Protein AF-A0A3C0GD04-F1 (afdb_monomer)

Solvent-accessible surface area (backbone atoms only — not comparable to full-atom values): 7543 Å² total; per-residue (Å²): 123,81,50,86,87,65,76,61,101,63,99,80,42,63,44,80,76,51,74,46,82,52,101,48,35,42,37,39,34,35,33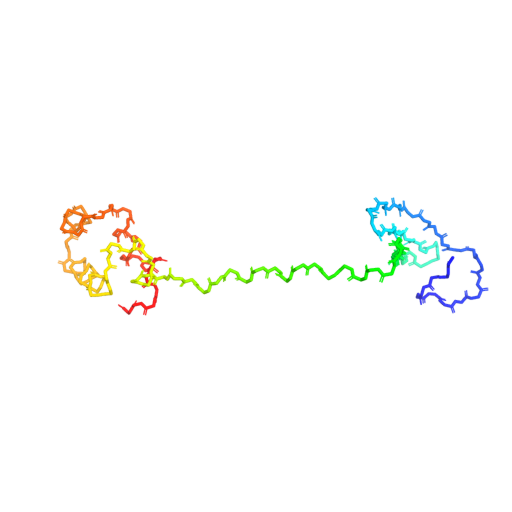,24,73,80,79,64,51,71,53,72,53,75,46,69,57,74,84,72,85,68,82,78,70,73,76,74,76,77,70,79,69,78,81,57,54,60,64,63,22,95,83,48,89,57,46,71,68,52,54,47,48,53,44,50,44,43,74,74,63,53,53,55,70,55,52,19,64,75,71,74,45,55,48,66,56,48,50,31,50,65,69,51,74,41,67,71,91,57,126

Mean predicted aligned error: 15.8 Å

Sequence (119 aa):
MNCPKCYAQSKTGTKVMSTHQGDYVTRRYYRCLKCNHHWRSTEVLDDAGVHWNPPPKRKHGGFNTGEKHPNAILFDSNVIQIRREWAEGKAQRELSKIYGVSEGCIHDIVKRKTWKHIA

Foldseek 3Di:
DDDPVVPDDDPDFKDFPDWDDDPFWIKTWIAGNPPRDIDIDIDGNCPDPPPDDPPPPPPPPPPCFAPSPPPHLDHLVLLVVLLVVVVVPDDLVVSCVVSVHDSVVSVCSNVCVGPVVRD

Nearest PDB structures (foldseek):
  7ujl-assembly1_A  TM=7.001E-01  e=3.192E-01  Lambdavirus lambda
  3ept-assembly1_A  TM=8.891E-01  e=1.369E+00  Lentzea aerocolonigenes
  5e4w-assembly1_D  TM=5.385E-01  e=1.455E+00  Arabidopsis thaliana
  5nct-assembly1_A  TM=6.429E-01  e=5.528E+00  Tannerella forsythia
  2zuc-assembly1_B  TM=4.704E-01  e=4.896E+00  Saccharolobus solfataricus

Structure (mmCIF, N/CA/C/O backbone):
data_AF-A0A3C0GD04-F1
#
_entry.id   AF-A0A3C0GD04-F1
#
loop_
_atom_site.group_PDB
_atom_site.id
_atom_site.type_symbol
_atom_site.label_atom_id
_atom_site.label_alt_id
_atom_site.label_comp_id
_atom_site.label_asym_id
_atom_site.label_entity_id
_atom_site.label_seq_id
_atom_site.pdbx_PDB_ins_code
_atom_site.Cartn_x
_atom_site.Cartn_y
_atom_site.Cartn_z
_atom_site.occupancy
_atom_site.B_iso_or_equiv
_atom_site.auth_seq_id
_atom_site.auth_comp_id
_atom_site.auth_asym_id
_atom_site.auth_atom_id
_atom_site.pdbx_PDB_model_num
ATOM 1 N N . MET A 1 1 ? 28.635 5.655 -33.612 1.00 72.06 1 MET A N 1
ATOM 2 C CA . MET A 1 1 ? 27.177 5.512 -33.842 1.00 72.06 1 MET A CA 1
ATOM 3 C C . MET A 1 1 ? 26.590 6.820 -34.340 1.00 72.06 1 MET A C 1
ATOM 5 O O . MET A 1 1 ? 27.029 7.875 -33.889 1.00 72.06 1 MET A O 1
ATOM 9 N N . ASN A 1 2 ? 25.588 6.743 -35.217 1.00 80.69 2 ASN A N 1
ATOM 10 C CA . ASN A 1 2 ? 24.850 7.908 -35.705 1.00 80.69 2 ASN A CA 1
ATOM 11 C C . ASN A 1 2 ? 23.754 8.307 -34.712 1.00 80.69 2 ASN A C 1
ATOM 13 O O . ASN A 1 2 ? 23.179 7.455 -34.038 1.00 80.69 2 ASN A O 1
ATOM 17 N N . CYS A 1 3 ? 23.465 9.604 -34.632 1.00 83.62 3 CYS A N 1
ATOM 18 C CA . CYS A 1 3 ? 22.333 10.094 -33.857 1.00 83.62 3 CYS A CA 1
ATOM 19 C C . CYS A 1 3 ? 21.019 9.681 -34.550 1.00 83.62 3 CYS A C 1
ATOM 21 O O . CYS A 1 3 ? 20.828 10.051 -35.713 1.00 83.62 3 CYS A O 1
ATOM 23 N N . PRO A 1 4 ? 20.093 8.991 -33.859 1.00 83.88 4 PRO A N 1
ATOM 24 C CA . PRO A 1 4 ? 18.836 8.529 -34.453 1.00 83.88 4 PRO A CA 1
ATOM 25 C C . PRO A 1 4 ? 17.920 9.680 -34.887 1.00 83.88 4 PRO A C 1
ATOM 27 O O . PRO A 1 4 ? 17.150 9.526 -35.825 1.00 83.88 4 PRO A O 1
ATOM 30 N N . LYS A 1 5 ? 18.031 10.855 -34.251 1.00 82.38 5 LYS A N 1
ATOM 31 C CA . LYS A 1 5 ? 17.264 12.050 -34.637 1.00 82.38 5 LYS A CA 1
ATOM 32 C C . LYS A 1 5 ? 17.841 12.798 -35.829 1.00 82.38 5 LYS A C 1
ATOM 34 O O . LYS A 1 5 ? 17.093 13.403 -36.583 1.00 82.38 5 LYS A O 1
ATOM 39 N N . CYS A 1 6 ? 19.164 12.825 -35.965 1.00 76.38 6 CYS A N 1
ATOM 40 C CA . CYS A 1 6 ? 19.789 13.600 -37.031 1.00 76.38 6 CYS A CA 1
ATOM 41 C C . CYS A 1 6 ? 19.973 12.815 -38.320 1.00 76.38 6 CYS A C 1
ATOM 43 O O . CYS A 1 6 ? 20.300 13.488 -39.281 1.00 76.38 6 CYS A O 1
ATOM 45 N N . TYR A 1 7 ? 19.830 11.476 -38.307 1.00 69.56 7 TYR A N 1
ATOM 46 C CA . TYR A 1 7 ? 19.976 10.499 -39.408 1.00 69.56 7 TYR A CA 1
ATOM 47 C C . TYR A 1 7 ? 20.560 11.048 -40.727 1.00 69.56 7 TYR A C 1
ATOM 49 O O . TYR A 1 7 ? 19.985 10.920 -41.799 1.00 69.56 7 TYR A O 1
ATOM 57 N N . ALA A 1 8 ? 21.710 11.711 -40.667 1.00 55.31 8 ALA A N 1
ATOM 58 C CA . ALA A 1 8 ? 22.265 12.422 -41.807 1.00 55.31 8 ALA A CA 1
ATOM 59 C C . ALA A 1 8 ? 23.775 12.293 -41.727 1.00 55.31 8 ALA A C 1
ATOM 61 O O . ALA A 1 8 ? 24.422 13.004 -40.964 1.00 55.31 8 ALA A O 1
ATOM 62 N N . GLN A 1 9 ? 24.272 11.290 -42.451 1.00 58.66 9 GLN A N 1
ATOM 63 C CA . GLN A 1 9 ? 25.456 11.268 -43.323 1.00 58.66 9 GLN A CA 1
ATOM 64 C C . GLN A 1 9 ? 26.790 11.917 -42.890 1.00 58.66 9 GLN A C 1
ATOM 66 O O . GLN A 1 9 ? 27.738 11.851 -43.664 1.00 58.66 9 GLN A O 1
ATOM 71 N N . SER A 1 10 ? 26.964 12.455 -41.682 1.00 51.75 10 SER A N 1
ATOM 72 C CA . SER A 1 10 ? 28.268 12.928 -41.206 1.00 51.75 10 SER A CA 1
ATOM 73 C C . SER A 1 10 ? 28.760 12.095 -40.021 1.00 51.75 10 SER A C 1
ATOM 75 O O . SER A 1 10 ? 28.142 12.013 -38.960 1.00 51.75 10 SER A O 1
ATOM 77 N N . LYS A 1 11 ? 29.904 11.437 -40.230 1.00 54.78 11 LYS A N 1
ATOM 78 C CA . LYS A 1 11 ? 30.561 10.466 -39.335 1.00 54.78 11 LYS A CA 1
ATOM 79 C C . LYS A 1 11 ? 30.978 11.008 -37.949 1.00 54.78 11 LYS A C 1
ATOM 81 O O . LYS A 1 11 ? 31.611 10.277 -37.195 1.00 54.78 11 LYS A O 1
ATOM 86 N N . THR A 1 12 ? 30.682 12.251 -37.577 1.00 62.66 12 THR A N 1
ATOM 87 C CA . THR A 1 12 ? 31.502 12.984 -36.591 1.00 62.66 12 THR A CA 1
ATOM 88 C C . THR A 1 12 ? 30.690 13.832 -35.609 1.00 62.66 12 THR A C 1
ATOM 90 O O . THR A 1 12 ? 30.898 15.033 -35.482 1.00 62.66 12 THR A O 1
ATOM 93 N N . GLY A 1 13 ? 29.747 13.228 -34.878 1.00 73.25 13 GLY A N 1
ATOM 94 C CA . GLY A 1 13 ? 28.922 14.016 -33.954 1.00 73.25 13 GLY A CA 1
ATOM 95 C C . GLY A 1 13 ? 28.328 13.290 -32.757 1.00 73.25 13 GLY A C 1
ATOM 96 O O . GLY A 1 13 ? 27.299 13.739 -32.260 1.00 73.25 13 GLY A O 1
ATOM 97 N N . THR A 1 14 ? 28.917 12.191 -32.290 1.00 83.50 14 THR A N 1
ATOM 98 C CA . THR A 1 14 ? 28.407 11.451 -31.125 1.00 83.50 14 THR A CA 1
ATOM 99 C C . THR A 1 14 ? 29.489 11.331 -30.063 1.00 83.50 14 THR A C 1
ATOM 101 O O . THR A 1 14 ? 30.549 10.772 -30.332 1.00 83.50 14 THR A O 1
ATOM 104 N N . LYS A 1 15 ? 29.201 11.806 -28.850 1.00 88.44 15 LYS A N 1
ATOM 105 C CA . LYS A 1 15 ? 30.058 11.650 -27.670 1.00 88.44 15 LYS A CA 1
ATOM 106 C C . LYS A 1 15 ? 29.451 10.617 -26.723 1.00 88.44 15 LYS A C 1
ATOM 108 O O . LYS A 1 15 ? 28.257 10.683 -26.435 1.00 88.44 15 LYS A O 1
ATOM 113 N N .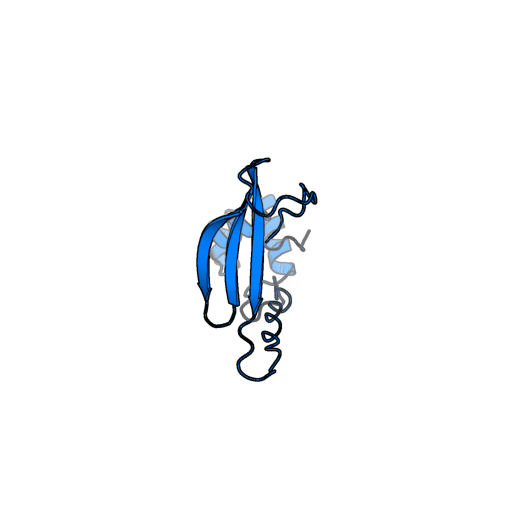 VAL A 1 16 ? 30.266 9.685 -26.229 1.00 91.12 16 VAL A N 1
ATOM 114 C CA . VAL A 1 16 ? 29.896 8.829 -25.090 1.00 91.12 16 VAL A CA 1
ATOM 115 C C . VAL A 1 16 ? 29.992 9.674 -23.823 1.00 91.12 16 VAL A C 1
ATOM 117 O O . VAL A 1 16 ? 31.018 10.302 -23.576 1.00 91.12 16 VAL A O 1
ATOM 120 N N . MET A 1 17 ? 28.910 9.728 -23.054 1.00 91.69 17 MET A N 1
ATOM 121 C CA . MET A 1 17 ? 28.811 10.505 -21.817 1.00 91.69 17 MET A CA 1
ATOM 122 C C . MET A 1 17 ? 29.187 9.664 -20.601 1.00 91.69 17 MET A C 1
ATOM 124 O O . MET A 1 17 ? 29.966 10.106 -19.765 1.00 91.69 17 MET A O 1
ATOM 128 N N . SER A 1 18 ? 28.646 8.450 -20.517 1.00 92.31 18 SER A N 1
ATOM 129 C CA . SER A 1 18 ? 28.961 7.491 -19.464 1.00 92.31 18 SER A CA 1
ATOM 130 C C . SER A 1 18 ? 28.774 6.066 -19.969 1.00 92.31 18 SER A C 1
ATOM 132 O O . SER A 1 18 ? 27.956 5.796 -20.858 1.00 92.31 18 SER A O 1
ATOM 134 N N . THR A 1 19 ? 29.532 5.151 -19.375 1.00 91.69 19 THR A N 1
ATOM 135 C CA . THR A 1 19 ? 29.406 3.712 -19.593 1.00 91.69 19 THR A CA 1
ATOM 136 C C . THR A 1 19 ? 29.111 3.068 -18.254 1.00 91.69 19 THR A C 1
ATOM 138 O O . THR A 1 19 ? 29.861 3.247 -17.302 1.00 91.69 19 THR A O 1
ATOM 141 N N . HIS A 1 20 ? 28.003 2.344 -18.179 1.00 90.31 20 HIS A N 1
ATOM 142 C CA . HIS A 1 20 ? 27.626 1.567 -17.012 1.00 90.31 20 HIS A CA 1
ATOM 143 C C . HIS A 1 20 ? 27.871 0.103 -17.354 1.00 90.31 20 HIS A C 1
ATOM 145 O O . HIS A 1 20 ? 27.168 -0.457 -18.199 1.00 90.31 20 HIS A O 1
ATOM 151 N N . GLN A 1 21 ? 28.876 -0.483 -16.713 1.00 82.31 21 GLN A N 1
ATOM 152 C CA . GLN A 1 21 ? 29.099 -1.921 -16.722 1.00 82.31 21 GLN A CA 1
ATOM 153 C C . GLN A 1 21 ? 28.244 -2.518 -15.605 1.00 82.31 21 GLN A C 1
ATOM 155 O O . GLN A 1 21 ? 28.412 -2.165 -14.441 1.00 82.31 21 GLN A O 1
ATOM 160 N N . GLY A 1 22 ? 27.263 -3.333 -15.974 1.00 74.88 22 GLY A N 1
ATOM 161 C CA . GLY A 1 22 ? 26.566 -4.217 -15.048 1.00 74.88 22 GLY A CA 1
ATOM 162 C C . GLY A 1 22 ? 26.844 -5.664 -15.424 1.00 74.88 22 GLY A C 1
ATOM 163 O O . GLY A 1 22 ? 27.335 -5.926 -16.519 1.00 74.88 22 GLY A O 1
ATOM 164 N N . ASP A 1 23 ? 26.467 -6.580 -14.541 1.00 66.88 23 ASP A N 1
ATOM 165 C CA . ASP A 1 23 ? 26.814 -8.005 -14.625 1.00 66.88 23 ASP A CA 1
ATOM 166 C C . ASP A 1 23 ? 26.462 -8.672 -15.972 1.00 66.88 23 ASP A C 1
ATOM 168 O O . ASP A 1 23 ? 27.164 -9.574 -16.403 1.00 66.88 23 ASP A O 1
ATOM 172 N N . TYR A 1 24 ? 25.418 -8.200 -16.669 1.00 72.69 24 TYR A N 1
ATOM 173 C CA . TYR A 1 24 ? 24.924 -8.802 -17.926 1.00 72.69 24 TYR A CA 1
ATOM 174 C C . TYR A 1 24 ? 24.636 -7.784 -19.030 1.00 72.69 24 TYR A C 1
ATOM 176 O O . TYR A 1 24 ? 24.175 -8.124 -20.117 1.00 72.69 24 TYR A O 1
ATOM 184 N N . VAL A 1 25 ? 24.823 -6.497 -18.741 1.00 82.25 25 VAL A N 1
ATOM 185 C CA . VAL A 1 25 ? 24.499 -5.426 -19.682 1.00 82.25 25 VAL A CA 1
ATOM 186 C C . VAL A 1 25 ? 25.502 -4.302 -19.562 1.00 82.25 25 VAL A C 1
ATOM 188 O O . VAL A 1 25 ? 25.669 -3.694 -18.504 1.00 82.25 25 VAL A O 1
ATOM 191 N N . THR A 1 26 ? 26.098 -3.949 -20.692 1.00 85.56 26 THR A N 1
ATOM 192 C CA . THR A 1 26 ? 26.819 -2.693 -20.829 1.00 85.56 26 THR A CA 1
ATOM 193 C C . THR A 1 26 ? 25.875 -1.663 -21.425 1.00 85.56 26 THR A C 1
ATOM 195 O O . THR A 1 26 ? 25.441 -1.759 -22.575 1.00 85.56 26 THR A O 1
ATOM 198 N N . ARG A 1 27 ? 25.539 -0.644 -20.633 1.00 91.50 27 ARG A N 1
ATOM 199 C CA . ARG A 1 27 ? 24.764 0.505 -21.112 1.00 91.50 27 ARG A CA 1
ATOM 200 C C . ARG A 1 27 ? 25.711 1.650 -21.405 1.00 91.50 27 ARG A C 1
ATOM 202 O O . ARG A 1 27 ? 26.429 2.101 -20.515 1.00 91.50 27 ARG A O 1
ATOM 209 N N . ARG A 1 28 ? 25.685 2.154 -22.634 1.00 92.62 28 ARG A N 1
ATOM 210 C CA . ARG A 1 28 ? 26.442 3.349 -23.022 1.00 92.62 28 ARG A CA 1
ATOM 211 C C . ARG A 1 28 ? 25.468 4.471 -23.302 1.00 92.62 28 ARG A C 1
ATOM 213 O O . ARG A 1 28 ? 24.549 4.308 -24.102 1.00 92.62 28 ARG A O 1
ATOM 220 N N . TYR A 1 29 ? 25.660 5.594 -22.628 1.00 92.88 29 TYR A N 1
ATOM 221 C CA . TYR A 1 29 ? 24.860 6.795 -22.814 1.00 92.88 29 TYR A CA 1
ATOM 222 C C . TYR A 1 29 ? 25.587 7.724 -23.776 1.00 92.88 29 TYR A C 1
ATOM 224 O O . TYR A 1 29 ? 26.763 8.037 -23.592 1.00 92.88 29 TYR A O 1
ATOM 232 N N . TYR A 1 30 ? 24.885 8.168 -24.806 1.00 91.56 30 TYR A N 1
ATOM 233 C CA . TYR A 1 30 ? 25.414 8.978 -25.889 1.00 91.56 30 TYR A CA 1
ATOM 234 C C . TYR A 1 30 ? 24.732 10.334 -25.924 1.00 91.56 30 TYR A C 1
ATOM 236 O O . TYR A 1 30 ? 23.557 10.469 -25.581 1.00 91.56 30 TYR A O 1
ATOM 244 N N . ARG A 1 31 ? 25.471 11.327 -26.409 1.00 91.25 31 ARG A N 1
ATOM 245 C CA . ARG A 1 31 ? 24.987 12.673 -26.688 1.00 91.25 31 ARG A CA 1
ATOM 246 C C . ARG A 1 31 ? 25.401 13.081 -28.094 1.00 91.25 31 ARG A C 1
ATOM 248 O O . ARG A 1 31 ? 26.561 12.930 -28.482 1.00 91.25 31 ARG A O 1
ATOM 255 N N . CYS A 1 32 ? 24.463 13.633 -28.853 1.00 89.56 32 CYS A N 1
ATOM 256 C CA . CYS A 1 32 ? 24.745 14.192 -30.168 1.00 89.56 32 CYS A CA 1
ATOM 257 C C . CYS A 1 32 ? 25.364 15.581 -30.002 1.00 89.56 32 CYS A C 1
ATOM 259 O O . CYS A 1 32 ? 24.772 16.445 -29.363 1.00 89.56 32 CYS A O 1
ATOM 261 N N . LEU A 1 33 ? 26.512 15.823 -30.625 1.00 86.06 33 LEU A N 1
ATOM 262 C CA . LEU A 1 33 ? 27.184 17.122 -30.633 1.00 86.06 33 LEU A CA 1
ATOM 263 C C . LEU A 1 33 ? 26.495 18.145 -31.551 1.00 86.06 33 LEU A C 1
ATOM 265 O O . LEU A 1 33 ? 26.723 19.336 -31.396 1.00 86.06 33 LEU A O 1
ATOM 269 N N . LYS A 1 34 ? 25.624 17.699 -32.470 1.00 85.75 34 LYS A N 1
ATOM 270 C CA . LYS A 1 34 ? 24.856 18.577 -33.371 1.00 85.75 34 LYS A CA 1
ATOM 271 C C . LYS A 1 34 ? 23.527 19.040 -32.766 1.00 85.75 34 LYS A C 1
ATOM 273 O O . LYS A 1 34 ? 23.255 20.229 -32.726 1.00 85.75 34 LYS A O 1
ATOM 278 N N . CYS A 1 35 ? 22.681 18.105 -32.326 1.00 87.81 35 CYS A N 1
ATOM 279 C CA . CYS A 1 35 ? 21.323 18.411 -31.841 1.00 87.81 35 CYS A CA 1
ATOM 280 C C . CYS A 1 35 ? 21.138 18.230 -30.333 1.00 87.81 35 CYS A C 1
ATOM 282 O O . CYS A 1 35 ? 20.018 18.313 -29.839 1.00 87.81 35 CYS A O 1
ATOM 284 N N . ASN A 1 36 ? 22.204 17.905 -29.601 1.00 86.94 36 ASN A N 1
ATOM 285 C CA . ASN A 1 36 ? 22.152 17.666 -28.162 1.00 86.94 36 ASN A CA 1
ATOM 286 C C . ASN A 1 36 ? 21.255 16.494 -27.711 1.00 86.94 36 ASN A C 1
ATOM 288 O O . ASN A 1 36 ? 20.990 16.328 -26.521 1.00 86.94 36 ASN A O 1
ATOM 292 N N . HIS A 1 37 ? 20.772 15.665 -28.639 1.00 89.00 37 HIS A N 1
ATOM 293 C CA . HIS A 1 37 ? 19.933 14.521 -28.311 1.00 89.00 37 HIS A CA 1
ATOM 294 C C . HIS A 1 37 ? 20.712 13.486 -27.497 1.00 89.00 37 HIS A C 1
ATOM 296 O O . HIS A 1 37 ? 21.845 13.156 -27.845 1.00 89.00 37 HIS A O 1
ATOM 302 N N . HIS A 1 38 ? 20.086 12.971 -26.441 1.00 91.44 38 HIS A N 1
ATOM 303 C CA . HIS A 1 38 ? 20.631 11.911 -25.605 1.00 91.44 38 HIS A CA 1
ATOM 304 C C . HIS A 1 38 ? 19.924 10.593 -25.913 1.00 91.44 38 HIS A C 1
ATOM 306 O O . HIS A 1 38 ? 18.697 10.554 -26.000 1.00 91.44 38 HIS A O 1
ATOM 312 N N . TRP A 1 39 ? 20.693 9.519 -26.059 1.00 91.56 39 TRP A N 1
ATOM 313 C CA . TRP A 1 39 ? 20.172 8.161 -26.221 1.00 91.56 39 TRP A CA 1
AT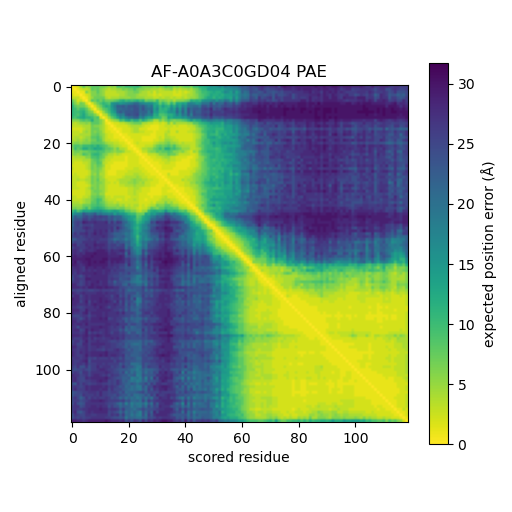OM 314 C C . TRP A 1 39 ? 21.117 7.159 -25.564 1.00 91.56 39 TRP A C 1
ATOM 316 O O . TRP A 1 39 ? 22.197 7.521 -25.103 1.00 91.56 39 TRP A O 1
ATOM 326 N N . ARG A 1 40 ? 20.718 5.889 -25.507 1.00 91.44 40 ARG A N 1
ATOM 327 C CA . ARG A 1 40 ? 21.547 4.820 -24.944 1.00 91.44 40 ARG A CA 1
ATOM 328 C C . ARG A 1 40 ? 21.582 3.604 -25.856 1.00 91.44 40 ARG A C 1
ATOM 330 O O . ARG A 1 40 ? 20.568 3.297 -26.478 1.00 91.44 40 ARG A O 1
ATOM 337 N N . SER A 1 41 ? 22.710 2.903 -25.891 1.00 87.56 41 SER A N 1
ATOM 338 C CA . SER A 1 41 ? 22.748 1.503 -26.321 1.00 87.56 41 SER A CA 1
ATOM 339 C C . SER A 1 41 ? 22.678 0.604 -25.093 1.00 87.56 41 SER A C 1
ATOM 341 O O . SER A 1 41 ? 23.051 0.995 -23.983 1.00 87.56 41 SER A O 1
ATOM 343 N N . THR A 1 42 ? 22.140 -0.592 -25.281 1.00 85.56 42 THR A N 1
ATOM 344 C CA . THR A 1 42 ? 22.212 -1.672 -24.299 1.00 85.56 42 THR A CA 1
ATOM 345 C C . THR A 1 42 ? 22.794 -2.860 -25.035 1.00 85.56 42 THR A C 1
ATOM 347 O O . THR A 1 42 ? 22.132 -3.430 -25.894 1.00 85.56 42 THR A O 1
ATOM 350 N N . GLU A 1 43 ? 24.056 -3.150 -24.756 1.00 80.06 43 GLU A N 1
ATOM 351 C CA . GLU A 1 43 ? 24.718 -4.372 -25.200 1.00 80.06 43 GLU A CA 1
ATOM 352 C C . GLU A 1 43 ? 24.508 -5.397 -24.094 1.00 80.06 43 GLU A C 1
ATOM 354 O O . GLU A 1 43 ? 24.957 -5.184 -22.966 1.00 80.06 43 GLU A O 1
ATOM 359 N N . VAL A 1 44 ? 23.750 -6.449 -24.394 1.00 74.94 44 VAL A N 1
ATOM 360 C CA . VAL A 1 44 ? 23.627 -7.605 -23.506 1.00 74.94 44 VAL A CA 1
ATOM 361 C C . VAL A 1 44 ? 24.908 -8.418 -23.681 1.00 74.94 44 VAL A C 1
ATOM 363 O O . VAL A 1 44 ? 25.324 -8.677 -24.809 1.00 74.94 44 VAL A O 1
ATOM 366 N N . LEU A 1 45 ? 25.601 -8.689 -22.577 1.00 64.50 45 LEU A N 1
ATOM 367 C CA . LEU A 1 45 ? 26.784 -9.542 -22.566 1.00 64.50 45 LEU A CA 1
ATOM 368 C C . LEU A 1 45 ? 26.271 -10.976 -22.460 1.00 64.50 45 LEU A C 1
ATOM 370 O O . LEU A 1 45 ? 25.926 -11.445 -21.378 1.00 64.50 45 LEU A O 1
ATOM 374 N N . ASP A 1 46 ? 26.116 -11.616 -23.615 1.00 54.78 46 ASP A N 1
ATOM 375 C CA . ASP A 1 46 ? 25.591 -12.972 -23.719 1.00 54.78 46 ASP A CA 1
ATOM 376 C C . ASP A 1 46 ? 26.683 -13.981 -23.328 1.00 54.78 46 ASP A C 1
ATOM 378 O O . ASP A 1 46 ? 27.294 -14.619 -24.187 1.00 54.78 46 ASP A O 1
ATOM 382 N N . ASP A 1 47 ? 26.925 -14.166 -22.031 1.00 53.75 47 ASP A N 1
ATOM 383 C CA . ASP A 1 47 ? 27.652 -15.341 -21.552 1.00 53.75 47 ASP A CA 1
ATOM 384 C C . ASP A 1 47 ? 26.716 -16.556 -21.704 1.00 53.75 47 ASP A C 1
ATOM 386 O O . ASP A 1 47 ? 25.949 -16.916 -20.814 1.00 53.75 4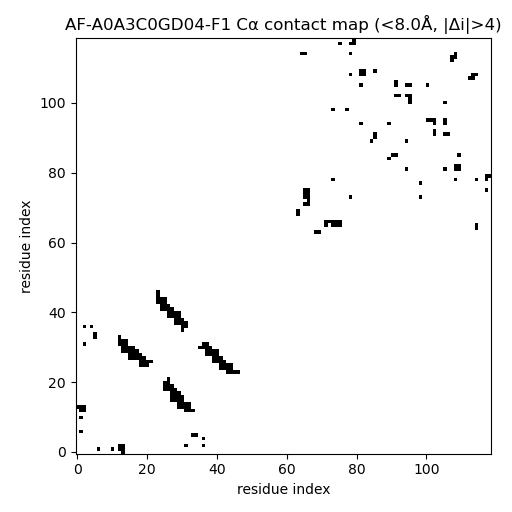7 ASP A O 1
ATOM 390 N N . ALA A 1 48 ? 26.735 -17.158 -22.895 1.00 51.12 48 ALA A N 1
ATOM 391 C CA . ALA A 1 48 ? 26.104 -18.437 -23.221 1.00 51.12 48 ALA A CA 1
ATOM 392 C C . ALA A 1 48 ? 24.562 -18.494 -23.222 1.00 51.12 48 ALA A C 1
ATOM 394 O O . ALA A 1 48 ? 23.990 -19.379 -22.604 1.00 51.12 48 ALA A O 1
ATOM 395 N N . GLY A 1 49 ? 23.863 -17.640 -23.979 1.00 49.06 49 GLY A N 1
ATOM 396 C CA . GLY A 1 49 ? 22.531 -17.975 -24.533 1.00 49.06 49 GLY A CA 1
ATOM 397 C C . GLY A 1 49 ? 21.402 -18.350 -23.553 1.00 49.06 49 GLY A C 1
ATOM 398 O O . GLY A 1 49 ? 20.334 -18.777 -23.991 1.00 49.06 49 GLY A O 1
ATOM 399 N N . VAL A 1 50 ? 21.585 -18.188 -22.243 1.00 46.69 50 VAL A N 1
ATOM 400 C CA . VAL A 1 50 ? 20.536 -18.419 -21.254 1.00 46.69 50 VAL A CA 1
ATOM 401 C C . VAL A 1 50 ? 19.795 -17.102 -21.096 1.00 46.69 50 VAL A C 1
ATOM 403 O O . VAL A 1 50 ? 20.241 -16.196 -20.396 1.00 46.69 50 VAL A O 1
ATOM 406 N N . HIS A 1 51 ? 18.652 -16.971 -21.771 1.00 53.62 51 HIS A N 1
ATOM 407 C CA . HIS A 1 51 ? 17.690 -15.919 -21.462 1.00 53.62 51 HIS A CA 1
ATOM 408 C C . HIS A 1 51 ? 17.251 -16.111 -20.005 1.00 53.62 51 HIS A C 1
ATOM 410 O O . HIS A 1 51 ? 16.351 -16.904 -19.712 1.00 53.62 51 HIS A O 1
ATOM 416 N N . TRP A 1 52 ? 17.918 -15.427 -19.071 1.00 52.25 52 TRP A N 1
ATOM 417 C CA . TRP A 1 52 ? 17.497 -15.412 -17.681 1.00 52.25 52 TRP A CA 1
ATOM 418 C C . TRP A 1 52 ? 16.146 -14.715 -17.629 1.00 52.25 52 TRP A C 1
ATOM 420 O O . TRP A 1 52 ? 16.048 -13.496 -17.757 1.00 52.25 52 TRP A O 1
ATOM 430 N N . ASN A 1 53 ? 15.089 -15.508 -17.482 1.00 60.84 53 ASN A N 1
ATOM 431 C CA . ASN A 1 53 ? 13.794 -14.996 -17.093 1.00 60.84 53 ASN A CA 1
ATOM 432 C C . ASN A 1 53 ? 13.868 -14.809 -15.572 1.00 60.84 53 ASN A C 1
ATOM 434 O O . ASN A 1 53 ? 13.926 -15.824 -14.866 1.00 60.84 53 ASN A O 1
ATOM 438 N N . PRO A 1 54 ? 13.902 -13.568 -15.043 1.00 59.94 54 PRO A N 1
ATOM 439 C CA . PRO A 1 54 ? 13.746 -13.371 -13.612 1.00 59.94 54 PRO A CA 1
ATOM 440 C C . PRO A 1 54 ? 12.524 -14.171 -13.177 1.00 59.94 54 PRO A C 1
ATOM 442 O O . PRO A 1 54 ? 11.488 -14.045 -13.842 1.00 59.94 54 PRO A O 1
ATOM 445 N N . PRO A 1 55 ? 12.593 -14.988 -12.108 1.00 59.75 55 PRO A N 1
ATOM 446 C CA . PRO A 1 55 ? 11.391 -15.629 -11.607 1.00 59.75 55 PRO A CA 1
ATOM 447 C C . PRO A 1 55 ? 10.340 -14.527 -11.439 1.00 59.75 55 PRO A C 1
ATOM 449 O O . PRO A 1 55 ? 10.664 -13.474 -10.868 1.00 59.75 55 PRO A O 1
ATOM 452 N N . PRO A 1 56 ? 9.128 -14.693 -12.007 1.00 66.06 56 PRO A N 1
ATOM 453 C CA . PRO A 1 56 ? 8.119 -13.651 -11.965 1.00 66.06 56 PRO A CA 1
ATOM 454 C C . PRO A 1 56 ? 7.977 -13.234 -10.510 1.00 66.06 56 PRO A C 1
ATOM 456 O O . PRO A 1 56 ? 7.821 -14.096 -9.639 1.00 66.06 56 PRO A O 1
ATOM 459 N N . LYS A 1 57 ? 8.114 -11.927 -10.233 1.00 62.25 57 LYS A N 1
ATOM 460 C CA . LYS A 1 57 ? 7.969 -11.405 -8.871 1.00 62.25 57 LYS A CA 1
ATOM 461 C C . LYS A 1 57 ? 6.708 -12.034 -8.303 1.00 62.25 57 LYS A C 1
ATOM 463 O O . LYS A 1 57 ? 5.643 -11.871 -8.905 1.00 62.25 57 LYS A O 1
ATOM 468 N N . ARG A 1 58 ? 6.834 -12.792 -7.207 1.00 59.69 58 ARG A N 1
ATOM 469 C CA . ARG A 1 58 ? 5.675 -13.367 -6.522 1.00 59.69 58 ARG A CA 1
ATOM 470 C C . ARG A 1 58 ? 4.697 -12.216 -6.329 1.00 59.69 58 ARG A C 1
ATOM 472 O O . ARG A 1 58 ? 5.011 -11.272 -5.606 1.00 59.69 58 ARG A O 1
ATOM 479 N N . LYS A 1 59 ? 3.555 -12.241 -7.028 1.00 57.94 59 LYS A N 1
ATOM 480 C CA . LYS A 1 59 ? 2.453 -11.340 -6.694 1.00 57.94 59 LYS A CA 1
ATOM 481 C C . LYS A 1 59 ? 2.186 -11.637 -5.229 1.00 57.94 59 LYS A C 1
ATOM 483 O O . LYS A 1 59 ? 1.907 -12.792 -4.911 1.00 57.94 59 LYS A O 1
ATOM 488 N N . HIS A 1 60 ? 2.381 -10.656 -4.349 1.00 59.25 60 HIS A N 1
ATOM 489 C CA . HIS A 1 60 ? 1.974 -10.796 -2.958 1.00 59.25 60 HIS A CA 1
ATOM 490 C C . HIS A 1 60 ? 0.519 -11.263 -3.000 1.00 59.25 60 HIS A C 1
ATOM 492 O O . HIS A 1 60 ? -0.338 -10.552 -3.531 1.00 59.25 60 HIS A O 1
ATOM 498 N N . GLY A 1 61 ? 0.306 -12.528 -2.618 1.00 55.72 61 GLY A N 1
ATOM 499 C CA . GLY A 1 61 ? -0.988 -13.191 -2.693 1.00 55.72 61 GLY A CA 1
ATOM 500 C C . GLY A 1 61 ? -2.022 -12.319 -2.004 1.00 55.72 61 GLY A C 1
ATOM 501 O O . GLY A 1 61 ? -1.683 -11.621 -1.048 1.00 55.72 61 GLY A O 1
ATOM 502 N N . GLY A 1 62 ? -3.234 -12.305 -2.562 1.00 60.12 62 GLY A N 1
ATOM 503 C CA . GLY A 1 62 ? -4.308 -11.391 -2.185 1.00 60.12 62 GLY A CA 1
ATOM 504 C C . GLY A 1 62 ? -4.376 -11.155 -0.681 1.00 60.12 62 GLY A C 1
ATOM 505 O O . GLY A 1 62 ? -4.243 -12.084 0.111 1.00 60.12 62 GLY A O 1
ATOM 506 N N . PHE A 1 63 ? -4.531 -9.888 -0.308 1.00 59.97 63 PHE A N 1
ATOM 507 C CA . PHE A 1 63 ? -4.530 -9.444 1.074 1.00 59.97 63 PHE A CA 1
ATOM 508 C C . PHE A 1 63 ? -5.609 -10.189 1.870 1.00 59.97 63 PHE A C 1
ATOM 510 O O . PHE A 1 63 ? -6.785 -9.822 1.823 1.00 59.97 63 PHE A O 1
ATOM 517 N N . ASN A 1 64 ? -5.201 -11.222 2.610 1.00 72.50 64 ASN A N 1
ATOM 518 C CA . ASN A 1 64 ? -5.987 -11.812 3.685 1.00 72.50 64 ASN A CA 1
ATOM 519 C C . ASN A 1 64 ? -6.253 -10.688 4.690 1.00 72.50 64 ASN A C 1
ATOM 521 O O . ASN A 1 64 ? -5.394 -10.336 5.492 1.00 72.50 64 ASN A O 1
ATOM 525 N N . THR A 1 65 ? -7.396 -10.030 4.542 1.00 72.31 65 THR A N 1
ATOM 526 C CA . THR A 1 65 ? -7.777 -8.824 5.275 1.00 72.31 65 THR A CA 1
ATOM 527 C C . THR A 1 65 ? -9.012 -9.117 6.088 1.00 72.31 65 THR A C 1
ATOM 529 O O . THR A 1 65 ? -9.825 -9.961 5.713 1.00 72.31 65 THR A O 1
ATOM 532 N N . GLY A 1 66 ? -9.135 -8.411 7.207 1.00 81.94 66 GLY A N 1
ATOM 533 C CA . GLY A 1 66 ? -10.232 -8.640 8.130 1.00 81.94 66 GLY A CA 1
ATOM 534 C C . GLY A 1 66 ? -10.229 -10.070 8.665 1.00 81.94 66 GLY A C 1
ATOM 535 O O . GLY A 1 66 ? -9.168 -10.582 9.020 1.00 81.94 66 GLY A O 1
ATOM 536 N N . GLU A 1 67 ? -11.395 -10.717 8.651 1.00 81.56 67 GLU A N 1
ATOM 537 C CA . GLU A 1 67 ? -11.615 -12.077 9.161 1.00 81.56 67 GLU A CA 1
ATOM 538 C C . GLU A 1 67 ? -10.794 -13.153 8.434 1.00 81.56 67 GLU A C 1
ATOM 540 O O . GLU A 1 67 ? -10.512 -14.211 8.986 1.00 81.56 67 GLU A O 1
AT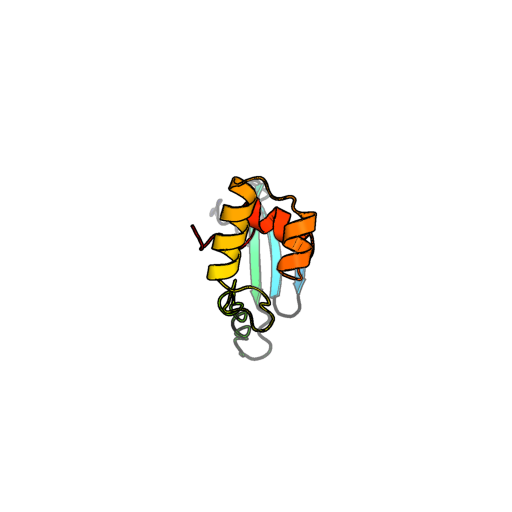OM 545 N N . LYS A 1 68 ? -10.351 -12.881 7.200 1.00 81.19 68 LYS A N 1
ATOM 546 C CA . LYS A 1 68 ? -9.545 -13.826 6.411 1.00 81.19 68 LYS A CA 1
ATOM 547 C C . LYS A 1 68 ? -8.079 -13.844 6.835 1.00 81.19 68 LYS A C 1
ATOM 549 O O . LYS A 1 68 ? -7.317 -14.690 6.368 1.00 81.19 68 LYS A O 1
ATOM 554 N N . HIS A 1 69 ? -7.652 -12.888 7.662 1.00 82.88 69 HIS A N 1
ATOM 555 C CA . HIS A 1 69 ? -6.296 -12.864 8.187 1.00 82.88 69 HIS A CA 1
ATOM 556 C C . HIS A 1 69 ? -6.136 -13.969 9.247 1.00 82.88 69 HIS A C 1
ATOM 558 O O . HIS A 1 69 ? -6.927 -14.015 10.183 1.00 82.88 69 HIS A O 1
ATOM 564 N N . PRO A 1 70 ? -5.107 -14.835 9.168 1.00 81.00 70 PRO A N 1
ATOM 565 C CA . PRO A 1 70 ? -4.973 -15.986 10.071 1.00 81.00 70 PRO A CA 1
ATOM 566 C C . PRO A 1 70 ? -4.841 -15.595 11.551 1.00 81.00 70 PRO A C 1
ATOM 568 O O . PRO A 1 70 ? -5.192 -16.375 12.425 1.00 81.00 70 PRO A O 1
ATOM 571 N N . ASN A 1 71 ? -4.375 -14.372 11.826 1.00 82.88 71 ASN A N 1
ATOM 572 C CA . ASN A 1 71 ? -4.267 -13.819 13.181 1.00 82.88 71 ASN A CA 1
ATOM 573 C C . ASN A 1 71 ? -5.376 -12.795 13.500 1.00 82.88 71 ASN A C 1
ATOM 575 O O . ASN A 1 71 ? -5.172 -11.914 14.335 1.00 82.88 71 ASN A O 1
ATOM 579 N N . ALA A 1 72 ? -6.497 -12.806 12.773 1.00 86.12 72 ALA A N 1
ATOM 580 C CA . ALA A 1 72 ? -7.613 -11.910 13.057 1.00 86.12 72 ALA A CA 1
ATOM 581 C C . ALA A 1 72 ? -8.262 -12.280 14.396 1.00 86.12 72 ALA A C 1
ATOM 583 O O . ALA A 1 72 ? -8.702 -13.407 14.592 1.00 86.12 72 ALA A O 1
ATOM 584 N N . ILE A 1 73 ? -8.318 -11.313 15.312 1.00 85.88 73 ILE A N 1
ATOM 585 C CA . ILE A 1 73 ? -8.996 -11.456 16.613 1.00 85.88 73 ILE A CA 1
ATOM 586 C C . ILE A 1 73 ? -10.472 -11.046 16.504 1.00 85.88 73 ILE A C 1
ATOM 588 O O . ILE A 1 73 ? -11.319 -11.551 17.232 1.00 85.88 73 ILE A O 1
ATOM 592 N N . LEU A 1 74 ? -10.775 -10.116 15.596 1.00 90.12 74 LEU A N 1
ATOM 593 C CA . LEU A 1 74 ? -12.113 -9.572 15.386 1.00 90.12 74 LEU A CA 1
ATOM 594 C C . LEU A 1 74 ? -12.746 -10.178 14.135 1.00 90.12 74 LEU A C 1
ATOM 596 O O . LEU A 1 74 ? -12.054 -10.391 13.140 1.00 90.12 74 LEU A O 1
ATOM 600 N N . PHE A 1 75 ? -14.062 -10.367 14.186 1.00 91.5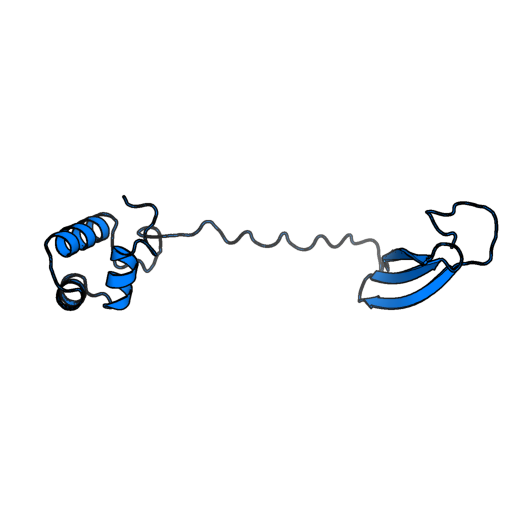0 75 PHE A N 1
ATOM 601 C CA . PHE A 1 75 ? -14.909 -10.741 13.054 1.00 91.50 75 PHE A CA 1
ATOM 602 C C . PHE A 1 75 ? -15.696 -9.538 12.527 1.00 91.50 75 PHE A C 1
ATOM 604 O O . PHE A 1 75 ? -15.834 -8.517 13.213 1.00 91.50 75 PHE A O 1
ATOM 611 N N . ASP A 1 76 ? -16.282 -9.684 11.337 1.00 91.62 76 ASP A N 1
ATOM 612 C CA . ASP A 1 76 ? -17.090 -8.639 10.704 1.00 91.62 76 ASP A CA 1
ATOM 613 C C . ASP A 1 76 ? -18.214 -8.126 11.621 1.00 91.62 76 ASP A C 1
ATOM 615 O O . ASP A 1 76 ? -18.442 -6.919 11.745 1.00 91.62 76 ASP A O 1
ATOM 619 N N . SER A 1 77 ? -18.867 -9.039 12.344 1.00 91.62 77 SER A N 1
ATOM 620 C CA . SER A 1 77 ? -19.920 -8.723 13.314 1.00 91.62 77 SER A CA 1
ATOM 621 C C . SER A 1 77 ? -19.422 -7.853 14.470 1.00 91.62 77 SER A C 1
ATOM 623 O O . SER A 1 77 ? -20.104 -6.903 14.859 1.00 91.62 77 SER A O 1
ATOM 625 N N . ASN A 1 78 ? -18.214 -8.109 14.985 1.00 93.38 78 ASN A N 1
ATOM 626 C CA . ASN A 1 78 ? -17.629 -7.297 16.050 1.00 93.38 78 ASN A CA 1
ATOM 627 C C . ASN A 1 78 ? -17.352 -5.876 15.563 1.00 93.38 78 ASN A C 1
ATOM 629 O O . ASN A 1 78 ? -17.608 -4.921 16.287 1.00 93.38 78 ASN A O 1
ATOM 633 N N . VAL A 1 79 ? -16.870 -5.718 14.329 1.00 94.38 79 VAL A N 1
ATOM 634 C CA . VAL A 1 79 ? -16.588 -4.399 13.745 1.00 94.38 79 VAL A CA 1
ATOM 635 C C . VAL A 1 79 ? -17.863 -3.565 13.611 1.00 94.38 79 VAL A C 1
ATOM 637 O O . VAL A 1 79 ? -17.860 -2.383 13.964 1.00 94.38 79 VAL A O 1
ATOM 640 N N . ILE A 1 80 ? -18.960 -4.174 13.152 1.00 94.62 80 ILE A N 1
ATOM 641 C CA . ILE A 1 80 ? -20.275 -3.520 13.072 1.00 94.62 80 ILE A CA 1
ATOM 642 C C . ILE A 1 80 ? -20.735 -3.092 14.469 1.00 94.62 80 ILE A C 1
ATOM 644 O O . ILE A 1 80 ? -21.169 -1.954 14.664 1.00 94.62 80 ILE A O 1
ATOM 648 N N . GLN A 1 81 ? -20.591 -3.977 15.455 1.00 94.94 81 GLN A N 1
ATOM 649 C CA . GLN A 1 81 ? -21.018 -3.707 16.820 1.00 94.94 81 GLN A CA 1
ATOM 650 C C . GLN A 1 81 ? -20.184 -2.602 17.486 1.00 94.94 81 GLN A C 1
ATOM 652 O O . GLN A 1 81 ? -20.755 -1.684 18.066 1.00 94.94 81 GLN A O 1
ATOM 657 N N . ILE A 1 82 ? -18.858 -2.602 17.313 1.00 95.38 82 ILE A N 1
ATOM 658 C CA . ILE A 1 82 ? -17.959 -1.537 17.788 1.00 95.38 82 ILE A CA 1
ATOM 659 C C . ILE A 1 82 ? -18.378 -0.177 17.219 1.00 95.38 82 ILE A C 1
ATOM 661 O O . ILE A 1 82 ? -18.447 0.807 17.954 1.00 95.38 82 ILE A O 1
ATOM 665 N N . ARG A 1 83 ? -18.675 -0.102 15.913 1.00 95.75 83 ARG A N 1
ATOM 666 C CA . ARG A 1 83 ? -19.108 1.150 15.266 1.00 95.75 83 ARG A CA 1
ATOM 667 C C . ARG A 1 83 ? -20.450 1.634 15.801 1.00 95.75 83 ARG A C 1
ATOM 669 O O . ARG A 1 83 ? -20.613 2.834 16.012 1.00 95.75 83 ARG A O 1
ATOM 676 N N . ARG A 1 84 ? -21.385 0.712 16.03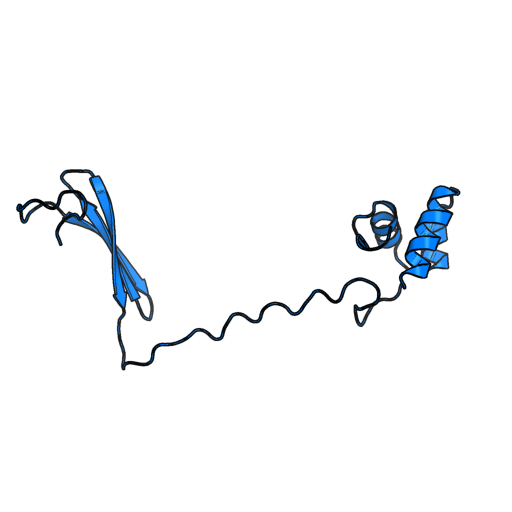4 1.00 95.38 84 ARG A N 1
ATOM 677 C CA . ARG A 1 84 ? -22.688 1.020 16.622 1.00 95.38 84 ARG A CA 1
ATOM 678 C C . ARG A 1 84 ? -22.547 1.529 18.056 1.00 95.38 84 ARG A C 1
ATOM 680 O O . ARG A 1 84 ? -23.038 2.607 18.358 1.00 95.38 84 ARG A O 1
ATOM 687 N N . GLU A 1 85 ? -21.834 0.805 18.910 1.00 94.69 85 GLU A N 1
ATOM 688 C CA . GLU A 1 85 ? -21.638 1.183 20.313 1.00 94.69 85 GLU A CA 1
ATOM 689 C C . GLU A 1 85 ? -20.860 2.504 20.457 1.00 94.69 85 GLU A C 1
ATOM 691 O O . GLU A 1 85 ? -21.137 3.299 21.354 1.00 94.69 85 GLU A O 1
ATOM 696 N N . TRP A 1 86 ? -19.923 2.785 19.546 1.00 95.56 86 TRP A N 1
ATOM 697 C CA . TRP A 1 86 ? -19.280 4.096 19.456 1.00 95.56 86 TRP A CA 1
ATOM 698 C C . TRP A 1 86 ? -20.271 5.207 19.084 1.00 95.56 86 TRP A C 1
ATOM 700 O O . TRP A 1 86 ? -20.234 6.284 19.675 1.00 95.56 86 TRP A O 1
ATOM 710 N N . ALA A 1 87 ? -21.165 4.963 18.119 1.00 94.25 87 ALA A N 1
ATOM 711 C CA . ALA A 1 87 ? -22.203 5.923 17.739 1.00 94.25 87 ALA A CA 1
ATOM 712 C C . ALA A 1 87 ? -23.218 6.169 18.872 1.00 94.25 87 ALA A C 1
ATOM 714 O O . ALA A 1 87 ? -23.740 7.273 18.993 1.00 94.25 87 ALA A O 1
ATOM 715 N N . GLU A 1 88 ? -23.444 5.169 19.726 1.00 94.88 88 GLU A N 1
ATOM 716 C CA . GLU A 1 88 ? -24.228 5.272 20.966 1.00 94.88 88 GLU A CA 1
ATOM 717 C C . GLU A 1 88 ? -23.481 6.023 22.093 1.00 94.88 88 GLU A C 1
ATOM 719 O O . GLU A 1 88 ? -24.066 6.312 23.134 1.00 94.88 88 GLU A O 1
ATOM 724 N N . GLY A 1 89 ? -22.208 6.383 21.887 1.00 95.38 89 GLY A N 1
ATOM 725 C CA . GLY A 1 89 ? -21.426 7.234 22.787 1.00 95.38 89 GLY A CA 1
ATOM 726 C C . GLY A 1 89 ? -20.488 6.498 23.746 1.00 95.38 89 GLY A C 1
ATOM 727 O O . GLY A 1 89 ? -19.916 7.142 24.626 1.00 95.38 89 GLY A O 1
ATOM 728 N N . LYS A 1 90 ? -20.291 5.178 23.599 1.00 94.38 90 LYS A N 1
ATOM 729 C CA . LYS A 1 90 ? -19.335 4.442 24.445 1.00 94.38 90 LYS A CA 1
ATOM 730 C C . LYS A 1 90 ? -17.902 4.918 24.228 1.00 94.38 90 LYS A C 1
ATOM 732 O O . LYS A 1 90 ? -17.483 5.210 23.105 1.00 94.38 90 LYS A O 1
ATOM 737 N N . ALA A 1 91 ? -17.108 4.934 25.296 1.00 95.50 91 ALA A N 1
ATOM 738 C CA . ALA A 1 91 ? -15.717 5.353 25.207 1.00 95.50 91 ALA A CA 1
ATOM 739 C C . ALA A 1 91 ? -14.839 4.268 24.556 1.00 95.50 91 ALA A C 1
ATOM 741 O O . ALA A 1 91 ? -15.019 3.069 24.776 1.00 95.50 91 ALA A O 1
ATOM 742 N N . GLN A 1 92 ? -13.798 4.677 23.818 1.00 94.94 92 GLN A N 1
ATOM 743 C CA . GLN A 1 92 ? -12.851 3.745 23.174 1.00 94.94 92 GLN A CA 1
ATOM 744 C C . GLN A 1 92 ? -12.185 2.803 24.181 1.00 94.94 92 GLN A C 1
ATOM 746 O O . GLN A 1 92 ? -11.966 1.632 23.884 1.00 94.94 92 GLN A O 1
ATOM 751 N N . ARG A 1 93 ? -11.913 3.303 25.392 1.00 95.50 93 ARG A N 1
ATOM 752 C CA . ARG A 1 93 ? -11.342 2.530 26.498 1.00 95.50 93 ARG A CA 1
ATOM 753 C C . ARG A 1 93 ? -12.261 1.404 26.975 1.00 95.50 93 ARG A C 1
ATOM 755 O O . ARG A 1 93 ? -11.773 0.353 27.380 1.00 95.50 93 ARG A O 1
ATOM 762 N N . GLU A 1 94 ? -13.575 1.608 26.943 1.00 94.56 94 GLU A N 1
ATOM 763 C CA . GLU A 1 94 ? -14.551 0.578 27.314 1.00 94.56 94 GLU A CA 1
ATOM 764 C C . GLU A 1 94 ? -14.626 -0.491 26.226 1.00 94.56 94 GLU A C 1
ATOM 766 O O . GLU A 1 94 ? -14.507 -1.678 26.520 1.00 94.56 94 GLU A O 1
ATOM 771 N N . LEU A 1 95 ? -14.710 -0.068 24.963 1.00 95.50 95 LEU A N 1
ATOM 772 C CA . LEU A 1 95 ? -14.718 -0.962 23.803 1.00 95.50 95 LEU A CA 1
ATOM 773 C C . LEU A 1 95 ? -13.435 -1.805 23.725 1.00 95.50 95 LEU A C 1
ATOM 775 O O . LEU A 1 95 ? -13.497 -3.012 23.521 1.00 95.50 95 LEU A O 1
ATOM 779 N N . SER A 1 96 ? -12.276 -1.196 23.970 1.00 95.75 96 SER A N 1
ATOM 780 C CA . SER A 1 96 ? -10.976 -1.876 24.058 1.00 95.75 96 SER A CA 1
ATOM 781 C C . SER A 1 96 ? -11.001 -3.044 25.052 1.00 95.75 96 SER A C 1
ATOM 783 O O . SER A 1 96 ? -10.590 -4.156 24.719 1.00 95.75 96 SER A O 1
ATOM 785 N N . LYS A 1 97 ? -11.576 -2.833 26.245 1.00 94.81 97 LYS A N 1
ATOM 786 C CA . LYS A 1 97 ? -11.711 -3.879 27.270 1.00 94.81 97 LYS A CA 1
ATOM 787 C C . LYS A 1 97 ?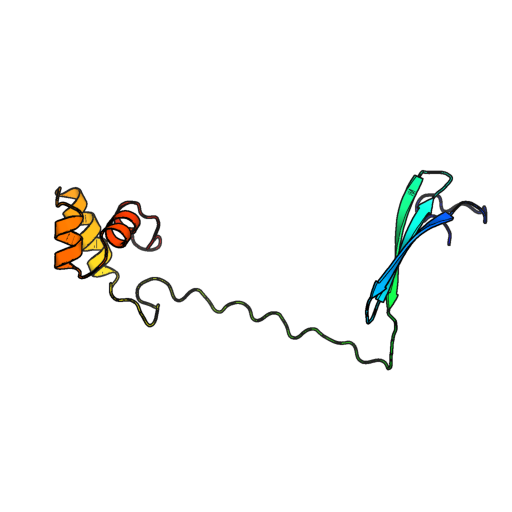 -12.712 -4.965 26.884 1.00 94.81 97 LYS A C 1
ATOM 789 O O . LYS A 1 97 ? -12.436 -6.133 27.127 1.00 94.81 97 LYS A O 1
ATOM 794 N N . ILE A 1 98 ? -13.852 -4.588 26.303 1.00 93.50 98 ILE A N 1
ATOM 795 C CA . ILE A 1 98 ? -14.912 -5.529 25.903 1.00 93.50 98 ILE A CA 1
ATOM 796 C C . ILE A 1 98 ? -14.415 -6.463 24.795 1.00 93.50 98 ILE A C 1
ATOM 798 O O . ILE A 1 98 ? -14.617 -7.671 24.870 1.00 93.50 98 ILE A O 1
ATOM 802 N N . TYR A 1 99 ? -13.752 -5.905 23.781 1.00 93.44 99 TYR A N 1
ATOM 803 C CA . TYR A 1 99 ? -13.331 -6.637 22.585 1.00 93.44 99 TYR A CA 1
ATOM 804 C C . TYR A 1 99 ? -11.879 -7.137 22.648 1.00 93.44 99 TYR A C 1
ATOM 806 O O . TYR A 1 99 ? -11.415 -7.775 21.707 1.00 93.44 99 TYR A O 1
ATOM 814 N N . GLY A 1 100 ? -11.151 -6.857 23.733 1.00 93.88 100 GLY A N 1
ATOM 815 C CA . GLY A 1 100 ? -9.785 -7.346 23.946 1.00 93.88 100 GLY A CA 1
ATOM 816 C C . GLY A 1 100 ? -8.763 -6.813 22.936 1.00 93.88 100 GLY A C 1
ATOM 817 O O . GLY A 1 100 ? -7.800 -7.503 22.609 1.00 93.88 100 GLY A O 1
ATOM 818 N N . VAL A 1 101 ? -8.966 -5.599 22.419 1.00 94.44 101 VAL A N 1
ATOM 819 C CA . VAL A 1 101 ? -8.088 -4.965 21.420 1.00 94.44 101 VAL A CA 1
ATOM 820 C C . VAL A 1 101 ? -7.583 -3.617 21.914 1.00 94.44 101 VAL A C 1
ATOM 822 O O . VAL A 1 101 ? -8.176 -3.009 22.793 1.00 94.44 101 VAL A O 1
ATOM 825 N N . SER A 1 102 ? -6.490 -3.111 21.342 1.00 95.81 102 SER A N 1
ATOM 826 C CA . SER A 1 102 ? -5.955 -1.805 21.739 1.00 95.81 102 SER A CA 1
ATOM 827 C C . SER A 1 102 ? -6.910 -0.654 21.394 1.00 95.81 102 SER A C 1
ATOM 829 O O . SER A 1 102 ? -7.648 -0.703 20.409 1.00 95.81 102 SER A O 1
ATOM 831 N N . GLU A 1 103 ? -6.843 0.440 22.159 1.00 95.81 103 GLU A N 1
ATOM 832 C CA . GLU A 1 103 ? -7.616 1.661 21.875 1.00 95.81 103 GLU A CA 1
ATOM 833 C C . GLU A 1 103 ? -7.298 2.231 20.483 1.00 95.81 103 GLU A C 1
ATOM 835 O 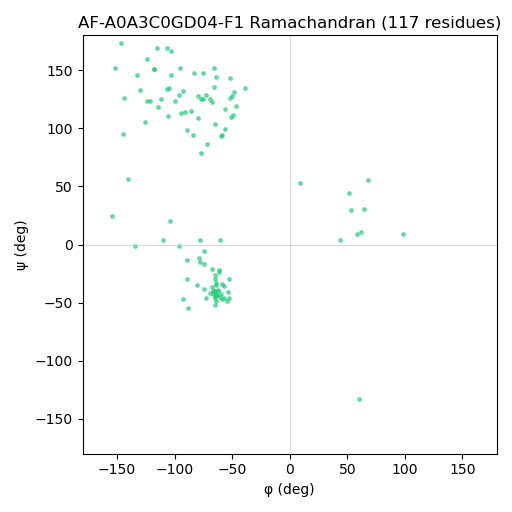O . GLU A 1 103 ? -8.193 2.705 19.789 1.00 95.81 103 GLU A O 1
ATOM 840 N N . GLY A 1 104 ? -6.045 2.104 20.026 1.00 96.50 104 GLY A N 1
ATOM 841 C CA . GLY A 1 104 ? -5.647 2.463 18.662 1.00 96.50 104 GLY A CA 1
ATOM 842 C C . GLY A 1 104 ? -6.358 1.629 17.590 1.00 96.50 104 GLY A C 1
ATOM 843 O O . GLY A 1 104 ? -6.794 2.173 16.578 1.00 96.50 104 GLY A O 1
ATOM 844 N N . CYS A 1 105 ? -6.559 0.329 17.836 1.00 94.44 105 CYS A N 1
ATOM 845 C CA . CYS A 1 105 ? -7.323 -0.536 16.936 1.00 94.44 105 CYS A CA 1
ATOM 846 C C . CYS A 1 105 ? -8.794 -0.094 16.863 1.00 94.44 105 CYS A C 1
ATOM 848 O O . CYS A 1 105 ? -9.335 0.061 15.767 1.00 94.44 105 CYS A O 1
ATOM 850 N N . ILE A 1 106 ? -9.417 0.210 18.011 1.00 96.69 106 ILE A N 1
ATOM 851 C CA . ILE A 1 106 ? -10.775 0.779 18.063 1.00 96.69 106 ILE A CA 1
ATOM 852 C C . ILE A 1 106 ? -10.842 2.112 17.308 1.00 96.69 106 ILE A C 1
ATOM 854 O O . ILE A 1 106 ? -11.742 2.307 16.490 1.00 96.69 106 ILE A O 1
ATOM 858 N N . HIS A 1 107 ? -9.881 3.015 17.529 1.00 96.94 107 HIS A N 1
ATOM 859 C CA . HIS A 1 107 ? -9.797 4.294 16.824 1.00 96.94 107 HIS A CA 1
ATOM 860 C C . HIS A 1 107 ? -9.785 4.099 15.303 1.00 96.94 107 HIS A C 1
ATOM 862 O O . HIS A 1 107 ? -10.555 4.747 14.590 1.00 96.94 107 HIS A O 1
ATOM 868 N N . ASP A 1 108 ? -8.947 3.195 14.796 1.00 95.94 108 ASP A N 1
ATOM 869 C CA . ASP A 1 108 ? -8.831 2.938 13.361 1.00 95.94 108 ASP A CA 1
ATOM 870 C C . ASP A 1 108 ? -10.092 2.294 12.767 1.00 95.94 108 ASP A C 1
ATOM 872 O O . ASP A 1 108 ? -10.487 2.649 11.651 1.00 95.94 108 ASP A O 1
ATOM 876 N N . ILE A 1 109 ? -10.756 1.409 13.518 1.00 95.19 109 ILE A N 1
ATOM 877 C CA . ILE A 1 109 ? -12.033 0.789 13.135 1.00 95.19 109 ILE A CA 1
ATOM 878 C C . ILE A 1 109 ? -13.139 1.842 13.020 1.00 95.19 109 ILE A C 1
ATOM 880 O O . ILE A 1 109 ? -13.857 1.894 12.014 1.00 95.19 109 ILE A O 1
ATOM 884 N N . VAL A 1 110 ? -13.262 2.701 14.033 1.00 95.12 110 VAL A N 1
ATOM 885 C CA . VAL A 1 110 ? -14.275 3.762 14.108 1.00 95.12 110 VAL A CA 1
ATOM 886 C C . VAL A 1 110 ? -14.042 4.823 13.033 1.00 95.12 110 VAL A C 1
ATOM 888 O O . VAL A 1 110 ? -14.985 5.281 12.392 1.00 95.12 110 VAL A O 1
ATOM 891 N N . LYS A 1 111 ? -12.781 5.193 12.777 1.00 95.44 111 LYS A N 1
ATOM 892 C CA . LYS A 1 111 ? -12.405 6.128 11.704 1.00 95.44 111 LYS A CA 1
ATOM 893 C C . LYS A 1 111 ? -12.390 5.491 10.312 1.00 95.44 111 LYS A C 1
ATOM 895 O O . LYS A 1 111 ? -12.016 6.168 9.357 1.00 95.44 111 LYS A O 1
ATOM 900 N N . ARG A 1 112 ? -12.784 4.216 10.182 1.00 93.50 112 ARG A N 1
ATOM 901 C CA . ARG A 1 112 ? -12.795 3.449 8.922 1.00 93.50 112 ARG A CA 1
ATOM 902 C C . ARG A 1 112 ? -11.442 3.454 8.191 1.00 93.50 112 ARG A C 1
ATOM 904 O O . ARG A 1 112 ? -11.376 3.373 6.963 1.00 93.50 112 ARG A O 1
ATOM 911 N N . LYS A 1 113 ? -10.338 3.556 8.938 1.00 92.88 113 LYS A N 1
ATOM 912 C CA . LYS A 1 113 ? -8.975 3.423 8.399 1.00 92.88 113 LYS A CA 1
ATOM 913 C C . LYS A 1 113 ? -8.660 1.957 8.104 1.00 92.88 113 LYS A C 1
ATOM 915 O O . LYS A 1 113 ? -8.052 1.657 7.076 1.00 92.88 113 LYS A O 1
ATOM 920 N N . THR A 1 114 ? -9.133 1.060 8.966 1.00 91.19 114 THR A N 1
ATOM 921 C CA . THR A 1 114 ? -9.121 -0.399 8.798 1.00 91.19 114 THR A CA 1
ATOM 922 C C . THR A 1 114 ? -10.533 -0.912 8.488 1.00 91.19 114 THR A C 1
ATOM 924 O O . THR A 1 114 ? -11.502 -0.153 8.557 1.00 91.19 114 THR A O 1
ATOM 927 N N . TRP A 1 115 ? -10.656 -2.187 8.091 1.00 91.25 115 TRP A N 1
ATOM 928 C CA . TRP A 1 115 ? -11.954 -2.837 7.830 1.00 91.25 115 TRP A CA 1
ATOM 929 C C . TRP A 1 115 ? -12.874 -2.047 6.877 1.00 91.25 115 TRP A C 1
ATOM 931 O O . TRP A 1 115 ? -14.069 -1.875 7.113 1.00 91.25 115 TRP A O 1
ATOM 941 N N . LYS A 1 116 ? -12.295 -1.534 5.782 1.00 88.69 116 LYS A N 1
ATOM 942 C CA . LYS A 1 116 ? -12.984 -0.677 4.796 1.00 88.69 116 LYS A CA 1
ATOM 943 C C . LYS A 1 116 ? -14.069 -1.393 3.989 1.00 88.69 116 LYS A C 1
ATOM 945 O O . LYS A 1 116 ? -14.908 -0.731 3.394 1.00 88.69 116 LYS A O 1
ATOM 950 N N . HIS A 1 117 ? -14.006 -2.721 3.925 1.00 87.19 117 HIS A N 1
ATOM 951 C CA . HIS A 1 117 ? -14.978 -3.549 3.212 1.00 87.19 117 HIS A CA 1
ATOM 952 C C . HIS A 1 117 ? -16.286 -3.734 3.995 1.00 87.19 117 HIS A C 1
ATOM 954 O O . HIS A 1 117 ? -17.281 -4.137 3.406 1.00 87.19 117 HIS A O 1
ATOM 960 N N . ILE A 1 118 ? -16.294 -3.418 5.293 1.00 85.19 118 ILE A N 1
ATOM 961 C CA . ILE A 1 118 ? -17.487 -3.456 6.140 1.00 85.19 118 ILE A CA 1
ATOM 962 C C . ILE A 1 118 ? -18.119 -2.066 6.133 1.00 85.19 118 ILE A C 1
ATOM 964 O O . ILE A 1 118 ? -17.407 -1.072 6.327 1.00 85.19 118 ILE A O 1
ATOM 968 N N . ALA A 1 119 ? -19.434 -2.000 5.916 1.00 73.25 119 ALA A N 1
ATOM 969 C CA . ALA A 1 119 ? -20.215 -0.760 5.891 1.00 73.25 119 ALA A CA 1
ATOM 970 C C . ALA A 1 119 ? -20.385 -0.124 7.282 1.00 73.25 119 ALA A C 1
ATOM 972 O O . ALA A 1 119 ? -20.329 -0.831 8.311 1.00 73.25 119 ALA A O 1
#

Radius of gyration: 30.01 Å; Cα contacts (8 Å, |Δi|>4): 125; chains: 1; bounding box: 56×37×71 Å

Secondary structure (DSSP, 8-state):
---TTT-SS-S--EEEEEEEE-SSEEEEEEEETTT--EEEEEEE--SSS----PPPP--------GGGSTT----HHHHHHHHHHHHTT--HHHHHHHHT--HHHHHHHHTTSS-TT--

pLDDT: mean 82.2, std 14.41, range [46.69, 96.94]